Protein AF-A0A662YXP2-F1 (afdb_monomer_lite)

InterPro domains:
  IPR001666 Phosphatidylinositol transfer protein [PR00391] (35-50)
  IPR001666 Phosphatidylinositol transfer protein [PR00391] (117-132)
  IPR001666 Phosphatidylinositol transfer protein [PTHR10658] (24-134)
  IPR023393 START-like domain superfamily [G3DSA:3.30.530.20] (23-145)
  IPR055261 Phosphatidylinositol transfer protein, N-terminal [PF02121] (24-133)

Organism: Acipenser ruthenus (NCBI:txid7906)

Sequence (156 aa):
YRIGQLYMISKHSHEQSDRGEGVECSFLPKFSIHIETKYEDNNGSNDNIFGSEAQDVDREVCFVDIAYDEVPERYYKESEDLRYFKSEKTSRGLLKEGWRDSQQPIMCSYKLVTVKFEVWGLQTRVEQFVHKVSAVKLGANSTHTDTLIFHCLSYI

pLDDT: mean 78.37, std 13.09, range [46.22, 93.94]

Foldseek 3Di:
DVVVVVVVCVVVQVVVCVVVDHPDDDDDPWKDKDKDKDKDQALLPDPQPVHDVVVVDDEDEWEFDLAPQDAPPVPDDPQSHLCPDADPVPRDDNQDVVSSPVDPRKMWMWMKIFIADPDPPCTQVVQVVVVVVVQNVRSTDDDDGGIYIYGDMDDD

Structure (mmCIF, N/CA/C/O backbone):
data_AF-A0A662YXP2-F1
#
_entry.id   AF-A0A662YXP2-F1
#
loop_
_atom_site.group_PDB
_atom_site.id
_atom_site.type_symbol
_atom_site.label_atom_id
_atom_site.label_alt_id
_atom_site.label_comp_id
_atom_site.label_asym_id
_atom_site.label_entity_id
_atom_site.label_seq_id
_atom_site.pdbx_PDB_ins_code
_atom_site.Cartn_x
_atom_site.Cartn_y
_atom_site.Cartn_z
_atom_site.occupancy
_atom_site.B_iso_or_equiv
_atom_site.auth_seq_id
_atom_site.auth_comp_id
_atom_site.auth_asym_id
_atom_site.auth_atom_id
_atom_site.pdbx_PDB_model_num
ATOM 1 N N . TYR A 1 1 ? -2.337 9.163 9.065 1.00 77.94 1 TYR A N 1
ATOM 2 C CA . TYR A 1 1 ? -1.343 8.551 8.155 1.00 77.94 1 TYR A CA 1
ATOM 3 C C . TYR A 1 1 ? 0.109 8.987 8.368 1.00 77.94 1 TYR A C 1
ATOM 5 O O . TYR A 1 1 ? 0.892 8.141 8.764 1.00 77.94 1 TYR A O 1
ATOM 13 N N . ARG A 1 2 ? 0.498 10.260 8.143 1.00 80.25 2 ARG A N 1
ATOM 14 C CA . ARG A 1 2 ? 1.923 10.689 8.082 1.00 80.25 2 ARG A CA 1
ATOM 15 C C . ARG A 1 2 ? 2.805 10.194 9.242 1.00 80.25 2 ARG A C 1
ATOM 17 O O . ARG A 1 2 ? 3.857 9.616 9.005 1.00 80.25 2 ARG A O 1
ATOM 24 N N . ILE A 1 3 ? 2.354 10.376 10.487 1.00 86.50 3 ILE A N 1
ATOM 25 C CA . ILE A 1 3 ? 3.084 9.919 11.686 1.00 86.50 3 ILE A CA 1
ATOM 26 C C . ILE A 1 3 ? 3.167 8.385 11.730 1.00 86.50 3 ILE A C 1
ATOM 28 O O . ILE A 1 3 ? 4.243 7.828 11.928 1.00 86.50 3 ILE A O 1
ATOM 32 N N . GLY A 1 4 ? 2.038 7.706 11.503 1.00 84.62 4 GLY A N 1
ATOM 33 C CA . GLY A 1 4 ? 1.965 6.244 11.491 1.00 84.62 4 GLY A CA 1
ATOM 34 C C . GLY A 1 4 ? 2.862 5.616 10.423 1.00 84.62 4 GLY A C 1
ATOM 35 O O . GLY A 1 4 ? 3.553 4.648 10.712 1.00 84.62 4 GLY A O 1
ATOM 36 N N . GLN A 1 5 ? 2.931 6.203 9.226 1.00 84.00 5 GLN A N 1
ATOM 37 C CA . GLN A 1 5 ? 3.803 5.729 8.149 1.00 84.00 5 GLN A CA 1
ATOM 38 C C . GLN A 1 5 ? 5.282 5.779 8.555 1.00 84.00 5 GLN A C 1
ATOM 40 O O . GLN A 1 5 ? 5.986 4.786 8.398 1.00 84.00 5 GLN A O 1
ATOM 45 N N . LEU A 1 6 ? 5.749 6.903 9.110 1.00 85.44 6 LEU A N 1
ATOM 46 C CA . LEU A 1 6 ? 7.137 7.046 9.566 1.00 85.44 6 LEU A CA 1
ATOM 47 C C . LEU A 1 6 ? 7.475 6.058 10.688 1.00 85.44 6 LEU A C 1
ATOM 49 O O . LEU A 1 6 ? 8.535 5.434 10.667 1.00 85.44 6 LEU A O 1
ATOM 53 N N . TYR A 1 7 ? 6.555 5.885 11.638 1.00 86.00 7 TYR A N 1
ATOM 54 C CA . TYR A 1 7 ? 6.705 4.904 12.708 1.00 86.00 7 TYR A CA 1
ATOM 55 C C . TYR A 1 7 ? 6.820 3.476 12.156 1.00 86.00 7 TYR A C 1
ATOM 57 O O . TYR A 1 7 ? 7.745 2.754 12.524 1.00 86.00 7 TYR A O 1
ATOM 65 N N . MET A 1 8 ? 5.930 3.086 11.237 1.00 85.00 8 MET A N 1
A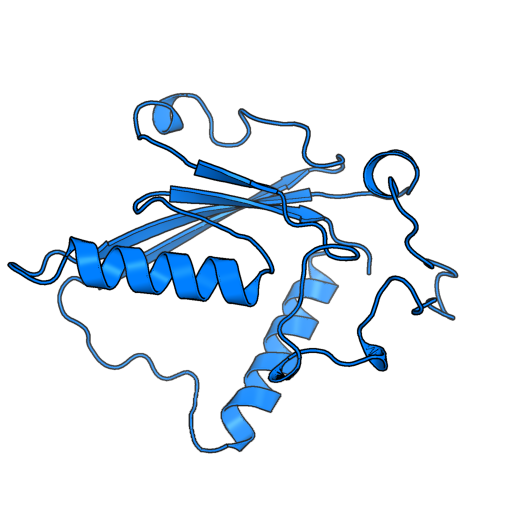TOM 66 C CA . MET A 1 8 ? 5.936 1.750 10.631 1.00 85.00 8 MET A CA 1
ATOM 67 C C . MET A 1 8 ? 7.195 1.492 9.802 1.00 85.00 8 MET A C 1
ATOM 69 O O . MET A 1 8 ? 7.758 0.405 9.897 1.00 85.00 8 MET A O 1
ATOM 73 N N . ILE A 1 9 ? 7.681 2.487 9.051 1.00 83.56 9 ILE A N 1
ATOM 74 C CA . ILE A 1 9 ? 8.954 2.386 8.321 1.00 83.56 9 ILE A CA 1
ATOM 75 C C . ILE A 1 9 ? 10.101 2.113 9.296 1.00 83.56 9 ILE A C 1
ATOM 77 O O . ILE A 1 9 ? 10.878 1.189 9.069 1.00 83.56 9 ILE A O 1
ATOM 81 N N . SER A 1 10 ? 10.196 2.880 10.384 1.00 83.62 10 SER A N 1
ATOM 82 C CA . SER A 1 10 ? 11.260 2.718 11.381 1.00 83.62 10 SER A CA 1
ATOM 83 C C . SER A 1 10 ? 11.213 1.339 12.045 1.00 83.62 10 SER A C 1
ATOM 85 O O . SER A 1 10 ? 12.207 0.612 12.043 1.00 83.62 10 SER A O 1
ATOM 87 N N . LYS A 1 11 ? 10.029 0.938 12.527 1.00 85.94 11 LYS A N 1
ATOM 88 C CA . LYS A 1 11 ? 9.807 -0.364 13.163 1.00 85.94 11 LYS A CA 1
ATOM 89 C C . LYS A 1 11 ? 10.176 -1.517 12.227 1.00 85.94 11 LYS A C 1
ATOM 91 O O . LYS A 1 11 ? 10.957 -2.379 12.611 1.00 85.94 11 LYS A O 1
ATOM 96 N N . HIS A 1 12 ? 9.664 -1.513 10.997 1.00 82.62 12 HIS A N 1
ATOM 97 C CA . HIS A 1 12 ? 9.902 -2.616 10.070 1.00 82.62 12 HIS A CA 1
ATOM 98 C C . HIS A 1 12 ? 11.346 -2.643 9.551 1.00 82.62 12 HIS A C 1
ATOM 100 O O . HIS A 1 12 ? 11.905 -3.716 9.356 1.00 82.62 12 HIS A O 1
ATOM 106 N N . SER A 1 13 ? 11.986 -1.481 9.379 1.00 82.06 13 SER A N 1
ATOM 107 C CA . SER A 1 13 ? 13.410 -1.419 9.013 1.00 82.06 13 SER A CA 1
ATOM 108 C C . SER A 1 13 ? 14.293 -2.048 10.092 1.00 82.06 13 SER A C 1
ATOM 110 O O . SER A 1 13 ? 15.243 -2.757 9.767 1.00 82.06 13 SER A O 1
ATOM 112 N N . HIS A 1 14 ? 13.959 -1.830 11.367 1.00 82.69 14 HIS A N 1
ATOM 113 C CA . HIS A 1 14 ? 14.649 -2.467 12.486 1.00 82.69 14 HIS A CA 1
ATOM 114 C C . HIS A 1 14 ? 14.437 -3.988 12.490 1.00 82.69 14 HIS A C 1
ATOM 116 O O . HIS A 1 14 ? 15.416 -4.727 12.476 1.00 82.69 14 HIS A O 1
ATOM 122 N N . GLU A 1 15 ? 13.183 -4.447 12.387 1.00 81.38 15 GLU A N 1
ATOM 123 C CA . GLU A 1 15 ? 12.832 -5.878 12.345 1.00 81.38 15 GLU A CA 1
ATOM 124 C C . GLU A 1 15 ? 13.537 -6.647 11.212 1.00 81.38 15 GLU A C 1
ATOM 126 O O . GLU A 1 15 ? 13.900 -7.809 11.389 1.00 81.38 15 GLU A O 1
ATOM 131 N N . GLN A 1 16 ? 13.721 -6.022 10.043 1.00 74.81 16 GLN A N 1
ATOM 132 C CA . GLN A 1 16 ? 14.406 -6.651 8.907 1.00 74.81 16 GLN A CA 1
ATOM 133 C C . GLN A 1 16 ? 15.929 -6.686 9.095 1.00 74.81 16 GLN A C 1
ATOM 135 O O . GLN A 1 16 ? 16.562 -7.669 8.724 1.00 74.81 16 GLN A O 1
ATOM 140 N N . SER A 1 17 ? 16.504 -5.657 9.725 1.00 76.56 17 SER A N 1
ATOM 141 C CA . SER A 1 17 ? 17.958 -5.532 9.910 1.00 76.56 17 SER A CA 1
ATOM 142 C C . SER A 1 17 ? 18.530 -6.508 10.948 1.00 76.56 17 SER A C 1
ATOM 144 O O . SER A 1 17 ? 19.705 -6.869 10.873 1.00 76.56 17 SER A O 1
ATOM 146 N N . ASP A 1 18 ? 17.710 -6.987 11.888 1.00 67.56 18 ASP A N 1
ATOM 147 C CA . ASP A 1 18 ? 18.137 -7.903 12.960 1.00 67.56 18 ASP A CA 1
ATOM 148 C C . ASP A 1 18 ? 18.566 -9.296 12.454 1.00 67.56 18 ASP A C 1
ATOM 150 O O . ASP A 1 18 ? 19.171 -10.075 13.193 1.00 67.56 18 ASP A O 1
ATOM 154 N N . ARG A 1 19 ? 18.296 -9.626 11.183 1.00 64.12 19 ARG A N 1
ATOM 155 C CA . ARG A 1 19 ? 18.688 -10.902 10.555 1.00 64.12 19 ARG A CA 1
ATOM 156 C C . ARG A 1 19 ? 20.056 -10.874 9.865 1.00 64.1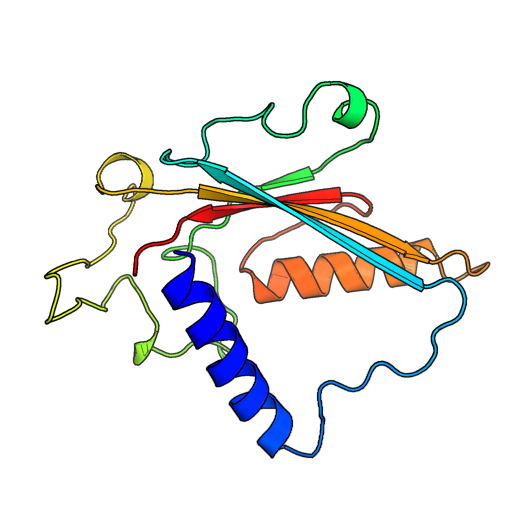2 19 ARG A C 1
ATOM 158 O O . ARG A 1 19 ? 20.425 -11.858 9.233 1.00 64.12 19 ARG A O 1
ATOM 165 N N . GLY A 1 20 ? 20.807 -9.776 9.978 1.00 63.97 20 GLY A N 1
ATOM 166 C CA . GLY A 1 20 ? 22.093 -9.601 9.289 1.00 63.97 20 GLY A CA 1
ATOM 167 C C . GLY A 1 20 ? 21.966 -9.262 7.797 1.00 63.97 20 GLY A C 1
ATOM 168 O O . GLY A 1 20 ? 22.977 -9.064 7.131 1.00 63.97 20 GLY A O 1
ATOM 169 N N . GLU A 1 21 ? 20.737 -9.148 7.286 1.00 67.62 21 GLU A N 1
ATOM 170 C CA . GLU A 1 21 ? 20.401 -8.577 5.982 1.00 67.62 21 GLU A CA 1
ATOM 171 C C . GLU A 1 21 ? 19.839 -7.166 6.227 1.00 67.62 21 GLU A C 1
ATOM 173 O O . GLU A 1 21 ? 18.828 -7.007 6.902 1.00 67.62 21 GLU A O 1
ATOM 178 N N . GLY A 1 22 ? 20.532 -6.123 5.764 1.00 64.06 22 GLY A N 1
ATOM 179 C CA . GLY A 1 22 ? 20.187 -4.726 6.056 1.00 64.06 22 GLY A CA 1
ATOM 180 C C . GLY A 1 22 ? 19.493 -3.986 4.909 1.00 64.06 22 GLY A C 1
ATOM 181 O O . GLY A 1 22 ? 19.191 -4.539 3.853 1.00 64.06 22 GLY A O 1
ATOM 182 N N . VAL A 1 23 ? 19.299 -2.678 5.103 1.00 61.25 23 VAL A N 1
ATOM 183 C CA . VAL A 1 23 ? 18.888 -1.730 4.054 1.00 61.25 23 VAL A CA 1
ATOM 184 C C . VAL A 1 23 ? 20.140 -1.193 3.353 1.00 61.25 23 VAL A C 1
ATOM 186 O O . VAL A 1 23 ? 20.530 -0.042 3.533 1.00 61.25 23 VAL A O 1
ATOM 189 N N . GLU A 1 24 ? 20.810 -2.044 2.582 1.00 63.91 24 GLU A N 1
ATOM 190 C CA . GLU A 1 24 ? 21.961 -1.652 1.764 1.00 63.91 24 GLU A CA 1
ATOM 191 C C . GLU A 1 24 ? 21.637 -1.874 0.284 1.00 63.91 24 GLU A C 1
ATOM 193 O O . GLU A 1 24 ? 21.339 -2.986 -0.149 1.00 63.91 24 GLU A O 1
ATOM 198 N N . CYS A 1 25 ? 21.670 -0.802 -0.510 1.00 60.81 25 CYS A N 1
ATOM 199 C CA . CYS A 1 25 ? 21.548 -0.909 -1.960 1.00 60.81 25 CYS A CA 1
ATOM 200 C C . CYS A 1 25 ? 22.934 -1.133 -2.562 1.00 60.81 25 CYS A C 1
ATOM 202 O O . CYS A 1 25 ? 23.733 -0.203 -2.667 1.00 60.81 25 CYS A O 1
ATOM 204 N N . SER A 1 26 ? 23.209 -2.364 -2.986 1.00 64.69 26 SER A N 1
ATOM 205 C CA . SER A 1 26 ? 24.370 -2.664 -3.822 1.00 64.69 26 SER A CA 1
ATOM 206 C C . SER A 1 26 ? 24.182 -2.063 -5.222 1.00 64.69 26 SER A C 1
ATOM 208 O O . SER A 1 26 ? 23.066 -1.955 -5.731 1.00 64.69 26 SER A O 1
ATOM 210 N N . PHE A 1 27 ? 25.282 -1.625 -5.840 1.00 63.41 27 PHE A N 1
ATOM 211 C CA . PHE A 1 27 ? 25.265 -0.981 -7.153 1.00 63.41 27 PHE A CA 1
ATOM 212 C C . PHE A 1 27 ? 24.678 -1.918 -8.221 1.00 63.41 27 PHE A C 1
ATOM 214 O O . PHE A 1 27 ? 25.315 -2.888 -8.633 1.00 63.41 27 PHE A O 1
ATOM 221 N N . LEU A 1 28 ? 23.472 -1.596 -8.691 1.00 70.69 28 LEU A N 1
ATOM 222 C CA . LEU A 1 28 ? 22.844 -2.205 -9.858 1.00 70.69 28 LEU A CA 1
ATOM 223 C C . LEU A 1 28 ? 22.878 -1.184 -11.006 1.00 70.69 28 LEU A C 1
ATOM 225 O O . LEU A 1 28 ? 22.202 -0.154 -10.926 1.00 70.69 28 LEU A O 1
ATOM 229 N N . PRO A 1 29 ? 23.674 -1.409 -12.066 1.00 72.69 29 PRO A N 1
ATOM 230 C CA . PRO A 1 29 ? 23.783 -0.452 -13.157 1.00 72.69 29 PRO A CA 1
ATOM 231 C C . PRO A 1 29 ? 22.434 -0.277 -13.859 1.00 72.69 29 PRO A C 1
ATOM 233 O O . PRO A 1 29 ? 21.777 -1.253 -14.214 1.00 72.69 29 PRO A O 1
ATOM 236 N N . LYS A 1 30 ? 22.054 0.987 -14.085 1.00 82.06 30 LYS A N 1
ATOM 237 C CA . LYS A 1 30 ? 20.831 1.393 -14.800 1.00 82.06 30 LYS A CA 1
ATOM 238 C C . LYS A 1 30 ? 19.525 0.838 -14.210 1.00 82.06 30 LYS A C 1
ATOM 240 O O . LYS A 1 30 ? 18.560 0.622 -14.941 1.00 82.06 30 LYS A O 1
ATOM 245 N N . PHE A 1 31 ? 19.504 0.616 -12.897 1.00 84.06 31 PHE A N 1
ATOM 246 C CA . PHE A 1 31 ? 18.304 0.268 -12.147 1.00 84.06 31 PHE A CA 1
ATOM 247 C C . PHE A 1 31 ? 17.744 1.494 -11.420 1.00 84.06 31 PHE A C 1
ATOM 249 O O . PHE A 1 31 ? 18.480 2.191 -10.721 1.00 84.06 31 PHE A O 1
ATOM 256 N N . SER A 1 32 ? 16.444 1.750 -11.555 1.00 83.50 32 SER A N 1
ATOM 257 C CA . SER A 1 32 ? 15.753 2.784 -10.784 1.00 83.50 32 SER A CA 1
ATOM 258 C C . SER A 1 32 ? 14.356 2.329 -10.384 1.00 83.50 32 SER A C 1
ATOM 260 O O . SER A 1 32 ? 13.638 1.732 -11.183 1.00 83.50 32 SER A O 1
ATOM 262 N N . ILE A 1 33 ? 13.976 2.642 -9.147 1.00 83.50 33 ILE A N 1
ATOM 263 C CA . ILE A 1 33 ? 12.598 2.566 -8.668 1.00 83.50 33 ILE A CA 1
ATOM 264 C C . ILE A 1 33 ? 12.202 3.987 -8.283 1.00 83.50 33 ILE A C 1
ATOM 266 O O . ILE A 1 33 ? 12.850 4.608 -7.438 1.00 83.50 33 ILE A O 1
ATOM 270 N N . HIS A 1 34 ? 11.144 4.500 -8.894 1.00 84.00 34 HIS A N 1
ATOM 271 C CA . HIS A 1 34 ? 10.543 5.778 -8.553 1.00 84.00 34 HIS A CA 1
ATOM 272 C C . HIS A 1 34 ? 9.150 5.539 -7.974 1.00 84.00 34 HIS A C 1
ATOM 274 O O . HIS A 1 34 ? 8.354 4.815 -8.562 1.00 84.00 34 HIS A O 1
ATOM 280 N N . ILE A 1 35 ? 8.865 6.125 -6.811 1.00 86.00 35 ILE A N 1
ATOM 281 C CA . ILE A 1 35 ? 7.559 6.020 -6.157 1.00 86.00 35 ILE A CA 1
ATOM 282 C C . ILE A 1 35 ? 7.051 7.433 -5.887 1.00 86.00 35 ILE A C 1
ATOM 284 O O . ILE A 1 35 ? 7.551 8.111 -4.989 1.00 86.00 35 ILE A O 1
ATOM 288 N N . GLU A 1 36 ? 6.033 7.860 -6.627 1.00 87.19 36 GLU A N 1
ATOM 289 C CA . GLU A 1 36 ? 5.282 9.080 -6.332 1.00 87.19 36 GLU A CA 1
ATOM 290 C C . GLU A 1 36 ? 4.065 8.708 -5.481 1.00 87.19 36 GLU A C 1
ATOM 292 O O . GLU A 1 36 ? 3.325 7.784 -5.808 1.00 87.19 36 GLU A O 1
ATOM 297 N N . THR A 1 37 ? 3.845 9.389 -4.353 1.00 87.56 37 THR A N 1
ATOM 298 C CA . THR A 1 37 ? 2.673 9.135 -3.502 1.00 87.56 37 THR A CA 1
ATOM 299 C C . THR A 1 37 ? 1.841 10.395 -3.320 1.00 87.56 37 THR A C 1
ATOM 301 O O . THR A 1 37 ? 2.359 11.419 -2.874 1.00 87.56 37 THR A O 1
ATOM 304 N N . LYS A 1 38 ? 0.537 10.288 -3.582 1.00 89.19 38 LYS A N 1
ATOM 305 C CA . LYS A 1 38 ? -0.474 11.310 -3.286 1.00 89.19 38 LYS A CA 1
ATOM 306 C C . LYS A 1 38 ? -1.477 10.780 -2.263 1.00 89.19 38 LYS A C 1
ATOM 308 O O . LYS A 1 38 ? -1.667 9.572 -2.137 1.00 89.19 38 LYS A O 1
ATOM 313 N N . TYR A 1 39 ? -2.079 11.684 -1.497 1.00 89.06 39 TYR A N 1
ATOM 314 C CA . TYR A 1 39 ? -2.987 11.349 -0.400 1.00 89.06 39 TYR A CA 1
ATOM 315 C C . TYR A 1 39 ? -4.281 12.135 -0.539 1.00 89.06 39 TYR A C 1
ATOM 317 O O . TYR A 1 39 ? -4.221 13.353 -0.700 1.00 89.06 39 TYR A O 1
ATOM 325 N N . GLU A 1 40 ? -5.416 11.458 -0.403 1.00 91.50 40 GLU A N 1
ATOM 326 C CA . GLU A 1 40 ? -6.736 12.091 -0.350 1.00 91.50 40 GLU A CA 1
ATOM 327 C C . GLU A 1 40 ? -7.607 11.434 0.721 1.00 91.50 40 GLU A C 1
ATOM 329 O O . GLU A 1 40 ? -7.499 10.233 0.977 1.00 91.50 40 GLU A O 1
ATOM 334 N N . ASP A 1 41 ? -8.496 12.219 1.326 1.00 91.81 41 ASP A N 1
ATOM 335 C CA . ASP A 1 41 ? -9.473 11.747 2.311 1.00 91.81 41 ASP A CA 1
ATOM 336 C C . ASP A 1 41 ? -10.702 11.151 1.595 1.00 91.81 41 ASP A C 1
ATOM 338 O O . ASP A 1 41 ? -11.811 11.681 1.644 1.00 91.81 41 ASP A O 1
ATOM 342 N N . ASN A 1 42 ? -10.473 10.068 0.845 1.00 91.00 42 ASN A N 1
ATOM 343 C CA . ASN A 1 42 ? -11.492 9.298 0.133 1.00 91.00 42 ASN A CA 1
ATOM 344 C C . ASN A 1 42 ? -11.216 7.785 0.204 1.00 91.00 42 ASN A C 1
ATOM 346 O O . ASN A 1 42 ? -10.203 7.337 0.743 1.00 91.00 42 ASN A O 1
ATOM 350 N N . ASN A 1 43 ? -12.134 6.988 -0.342 1.00 89.25 43 ASN A N 1
ATOM 351 C CA . ASN A 1 43 ? -12.080 5.521 -0.356 1.00 89.25 43 ASN A CA 1
ATOM 352 C C . ASN A 1 43 ? -11.290 4.943 -1.554 1.00 89.25 43 ASN A C 1
ATOM 354 O O . ASN A 1 43 ? -11.403 3.750 -1.865 1.00 89.25 43 ASN A O 1
ATOM 358 N N . GLY A 1 44 ? -10.462 5.762 -2.211 1.00 87.19 44 GLY A N 1
ATOM 359 C CA . GLY A 1 44 ? -9.744 5.359 -3.417 1.00 87.19 44 GLY A CA 1
ATOM 360 C C . GLY A 1 44 ? -10.537 5.591 -4.704 1.00 87.19 44 GLY A C 1
ATOM 361 O O . GLY A 1 44 ? -10.389 4.807 -5.630 1.00 87.19 44 GLY A O 1
ATOM 362 N N . SER A 1 45 ? -11.404 6.604 -4.745 1.00 88.62 45 SER A N 1
ATOM 363 C CA . SER A 1 45 ? -12.311 6.881 -5.868 1.00 88.62 45 SER A CA 1
ATOM 364 C C . SER A 1 45 ? -11.751 7.833 -6.936 1.00 88.62 45 SER A C 1
ATOM 366 O O . SER A 1 45 ? -12.501 8.249 -7.816 1.00 88.62 45 SER A O 1
ATOM 368 N N . ASN A 1 46 ? -10.491 8.272 -6.835 1.00 88.94 46 ASN A N 1
ATOM 369 C CA . ASN A 1 46 ? -9.901 9.237 -7.767 1.00 88.94 46 ASN A CA 1
ATOM 370 C C . ASN A 1 46 ? -8.955 8.568 -8.774 1.00 88.94 46 ASN A C 1
ATOM 372 O O . ASN A 1 46 ? -7.749 8.466 -8.543 1.00 88.94 46 ASN A O 1
ATOM 376 N N . ASP A 1 47 ? -9.494 8.201 -9.934 1.00 84.19 47 ASP A N 1
ATOM 377 C CA . ASP A 1 47 ? -8.733 7.555 -11.013 1.00 84.19 47 ASP A CA 1
ATOM 378 C C . ASP A 1 47 ? -7.750 8.505 -11.731 1.00 84.19 47 ASP A C 1
ATOM 380 O O . ASP A 1 47 ? -6.890 8.063 -12.489 1.00 84.19 47 ASP A O 1
ATOM 384 N N . ASN A 1 48 ? -7.837 9.819 -11.489 1.00 86.31 48 ASN A N 1
ATOM 385 C CA . ASN A 1 48 ? -7.076 10.846 -12.213 1.00 86.31 48 ASN A CA 1
ATOM 386 C C . ASN A 1 48 ? -6.076 11.609 -11.331 1.00 86.31 48 ASN A C 1
ATOM 388 O O . ASN A 1 48 ? -5.585 12.672 -11.716 1.00 86.31 48 ASN A O 1
ATOM 392 N N . ILE A 1 49 ? -5.731 11.082 -10.154 1.00 87.25 49 ILE A N 1
ATOM 393 C CA . ILE A 1 49 ? -4.909 11.794 -9.162 1.00 87.25 49 ILE A CA 1
ATOM 394 C C . ILE A 1 49 ? -3.491 12.164 -9.656 1.00 87.25 49 ILE A C 1
ATOM 396 O O . ILE A 1 49 ? -2.875 13.122 -9.174 1.00 87.25 49 ILE A O 1
ATOM 400 N N . PHE A 1 50 ? -2.961 11.440 -10.647 1.00 86.06 50 PHE A N 1
ATOM 401 C CA . PHE A 1 50 ? -1.654 11.712 -11.264 1.00 86.06 50 PHE A CA 1
ATOM 402 C C . PHE A 1 50 ? -1.720 12.566 -12.542 1.00 86.06 50 PHE A C 1
ATOM 404 O O . PHE A 1 50 ? -0.675 12.870 -13.106 1.00 86.06 50 PHE A O 1
ATOM 411 N N . GLY A 1 51 ? -2.906 13.027 -12.950 1.00 81.25 51 GLY A N 1
ATOM 412 C CA . GLY A 1 51 ? -3.089 13.877 -14.130 1.00 81.25 51 GLY A CA 1
ATOM 413 C C . GLY A 1 51 ? -3.019 13.130 -15.469 1.00 81.25 51 GLY A C 1
ATOM 414 O O . GLY A 1 51 ? -2.828 11.917 -15.522 1.00 81.25 51 GLY A O 1
ATOM 415 N N . SER A 1 52 ? -3.196 13.874 -16.564 1.00 65.31 52 SER A N 1
ATOM 416 C CA . SER A 1 52 ? -3.310 13.344 -17.932 1.00 65.31 52 SER A CA 1
ATOM 417 C C . SER A 1 52 ? -1.974 13.006 -18.598 1.00 65.31 52 SER A C 1
ATOM 419 O O . SER A 1 52 ? -1.934 12.095 -19.409 1.00 65.31 52 SER A O 1
ATOM 421 N N . GLU A 1 53 ? -0.864 13.660 -18.228 1.00 57.19 53 GLU A N 1
ATOM 422 C CA . GLU A 1 53 ? 0.495 13.299 -18.708 1.00 57.19 53 GLU A CA 1
ATOM 423 C C . GLU A 1 53 ? 0.886 11.866 -18.318 1.00 57.19 53 GLU A C 1
ATOM 425 O O . GLU A 1 53 ? 1.774 11.237 -18.883 1.00 57.19 53 GLU A O 1
ATOM 430 N N . ALA A 1 54 ? 0.173 11.349 -17.329 1.00 56.72 54 ALA A N 1
ATOM 431 C CA . ALA A 1 54 ? 0.277 10.016 -16.810 1.00 56.72 54 ALA A CA 1
ATOM 432 C C . ALA A 1 54 ? -0.539 8.990 -17.646 1.00 56.72 54 ALA A C 1
ATOM 434 O O . ALA A 1 54 ? -0.272 7.798 -17.566 1.00 56.72 54 ALA A O 1
ATOM 435 N N . GLN A 1 55 ? -1.516 9.410 -18.455 1.00 54.94 55 GLN A N 1
ATOM 436 C CA . GLN A 1 55 ? -2.433 8.509 -19.175 1.00 54.94 55 GLN A CA 1
ATOM 437 C C . GLN A 1 55 ? -1.836 7.867 -20.441 1.00 54.94 55 GLN A C 1
ATOM 439 O O . GLN A 1 55 ? -2.386 6.883 -20.921 1.00 54.94 55 GLN A O 1
ATOM 444 N N . ASP A 1 56 ? -0.708 8.371 -20.954 1.00 54.69 56 ASP A N 1
ATOM 445 C CA . ASP A 1 56 ? -0.042 7.859 -22.171 1.00 54.69 56 ASP A CA 1
ATOM 446 C C . ASP A 1 56 ? 0.805 6.589 -21.944 1.00 54.69 56 ASP A C 1
ATOM 448 O O . ASP A 1 56 ? 1.479 6.104 -22.854 1.00 54.69 56 ASP A O 1
ATOM 452 N N . VAL A 1 57 ? 0.790 6.037 -20.730 1.00 62.97 57 VAL A N 1
ATOM 453 C CA . VAL A 1 57 ? 1.506 4.807 -20.372 1.00 62.97 57 VAL A CA 1
ATOM 454 C C . VAL A 1 57 ? 0.475 3.754 -19.988 1.00 62.97 57 VAL A C 1
ATOM 456 O O . VAL A 1 57 ? -0.428 4.054 -19.206 1.00 62.97 57 VAL A O 1
ATOM 459 N N . ASP A 1 58 ? 0.612 2.535 -20.512 1.00 65.81 58 ASP A N 1
ATOM 460 C CA . ASP A 1 58 ? -0.226 1.407 -20.102 1.00 65.81 58 ASP A CA 1
ATOM 461 C C . ASP A 1 58 ? -0.043 1.157 -18.595 1.00 65.81 58 ASP A C 1
ATOM 463 O O . ASP A 1 58 ? 1.082 1.058 -18.091 1.00 65.81 58 ASP A O 1
ATOM 467 N N . ARG A 1 59 ? -1.146 1.164 -17.845 1.00 71.75 59 ARG A N 1
ATOM 468 C CA . ARG A 1 59 ? -1.148 1.217 -16.378 1.00 71.75 59 ARG A CA 1
ATOM 469 C C . ARG A 1 59 ? -2.128 0.224 -15.806 1.00 71.75 59 ARG A C 1
ATOM 471 O O . ARG A 1 59 ? -3.303 0.216 -16.159 1.00 71.75 59 ARG A O 1
ATOM 478 N N . GLU A 1 60 ? -1.654 -0.529 -14.824 1.00 76.12 60 GLU A N 1
ATOM 479 C CA . GLU A 1 60 ? -2.494 -1.407 -14.023 1.00 76.12 60 GLU A CA 1
ATOM 480 C C . GLU A 1 60 ? -2.793 -0.717 -12.685 1.00 76.12 60 GLU A C 1
ATOM 482 O O . GLU A 1 60 ? -1.897 -0.329 -11.928 1.00 76.12 60 GLU A O 1
ATOM 487 N N . VAL A 1 61 ? -4.079 -0.528 -12.392 1.00 78.12 61 VAL A N 1
ATOM 488 C CA . VAL A 1 61 ? -4.530 -0.019 -11.093 1.00 78.12 61 VAL A CA 1
ATOM 489 C C . VAL A 1 61 ? -4.802 -1.214 -10.188 1.00 78.12 61 VAL A C 1
ATOM 491 O O . VAL A 1 61 ? -5.640 -2.058 -10.503 1.00 78.12 61 VAL A O 1
ATOM 494 N N . CYS A 1 62 ? -4.110 -1.277 -9.051 1.00 80.19 62 CYS A N 1
ATOM 495 C CA . CYS A 1 62 ? -4.277 -2.330 -8.058 1.00 80.19 62 CYS A CA 1
ATOM 496 C C . CYS A 1 62 ? -4.921 -1.762 -6.793 1.00 80.19 62 CYS A C 1
ATOM 498 O O . CYS A 1 62 ? -4.317 -1.012 -6.019 1.00 80.19 62 CYS A O 1
ATOM 500 N N . PHE A 1 63 ? -6.157 -2.171 -6.540 1.00 81.44 63 PHE A N 1
ATOM 501 C CA . PHE A 1 63 ? -6.818 -1.880 -5.278 1.00 81.44 63 PHE A CA 1
ATOM 502 C C . PHE A 1 63 ? -6.316 -2.854 -4.215 1.00 81.44 63 PHE A C 1
ATOM 504 O O . PHE A 1 63 ? -6.405 -4.058 -4.411 1.00 81.44 63 PHE A O 1
ATOM 511 N N . VAL A 1 64 ? -5.799 -2.320 -3.105 1.00 84.00 64 VAL A N 1
ATOM 512 C CA . VAL A 1 64 ? -5.378 -3.123 -1.951 1.00 84.00 64 VAL A CA 1
ATOM 513 C C . VAL A 1 64 ? -6.473 -3.074 -0.896 1.00 84.00 64 VAL A C 1
ATOM 515 O O . VAL A 1 64 ? -6.833 -1.988 -0.426 1.00 84.00 64 VAL A O 1
ATOM 518 N N . ASP A 1 65 ? -7.002 -4.230 -0.517 1.00 86.94 65 ASP A N 1
ATOM 519 C CA . ASP A 1 65 ? -7.875 -4.396 0.638 1.00 86.94 65 ASP A CA 1
ATOM 520 C C . ASP A 1 65 ? -7.078 -4.926 1.834 1.00 86.94 65 ASP A C 1
ATOM 522 O O . ASP A 1 65 ? -6.825 -6.118 1.984 1.00 86.94 65 ASP A O 1
ATOM 526 N N . ILE A 1 66 ? -6.730 -4.016 2.745 1.00 87.31 66 ILE A N 1
ATOM 527 C CA . ILE A 1 66 ? -5.936 -4.314 3.946 1.00 87.31 66 ILE A CA 1
ATOM 528 C C . ILE A 1 66 ? -6.596 -5.307 4.921 1.00 87.31 66 ILE A C 1
ATOM 530 O O . ILE A 1 66 ? -5.950 -5.703 5.889 1.00 87.31 66 ILE A O 1
ATOM 534 N N . ALA A 1 67 ? -7.873 -5.654 4.737 1.00 90.19 67 ALA A N 1
ATOM 535 C CA . ALA A 1 67 ? -8.590 -6.591 5.600 1.00 90.19 67 ALA A CA 1
ATOM 536 C C . ALA A 1 67 ? -8.898 -7.928 4.912 1.00 90.19 67 ALA A C 1
ATOM 538 O O . ALA A 1 67 ? -8.972 -8.948 5.599 1.00 90.19 67 ALA A O 1
ATOM 539 N N . TYR A 1 68 ? -9.107 -7.929 3.593 1.00 90.25 68 TYR A N 1
ATOM 540 C CA . TYR A 1 68 ? -9.635 -9.094 2.873 1.00 90.25 68 TYR A CA 1
ATOM 541 C C . TYR A 1 68 ? -8.767 -9.601 1.720 1.00 90.25 68 TYR A C 1
ATOM 543 O O . TYR A 1 68 ? -9.054 -10.689 1.220 1.00 90.25 68 TYR A O 1
ATOM 551 N N . ASP A 1 69 ? -7.700 -8.894 1.338 1.00 87.31 69 ASP A N 1
ATOM 552 C CA . ASP A 1 69 ? -6.707 -9.458 0.423 1.00 87.31 69 ASP A CA 1
ATOM 553 C C . ASP A 1 69 ? -6.001 -10.663 1.067 1.00 87.31 69 ASP A C 1
ATOM 555 O O . ASP A 1 69 ? -5.741 -10.706 2.274 1.00 87.31 69 ASP A O 1
ATOM 559 N N . GLU A 1 70 ? -5.683 -11.670 0.251 1.00 85.69 70 GLU A N 1
ATOM 560 C CA . GLU A 1 70 ? -5.039 -12.891 0.729 1.00 85.69 70 GLU A CA 1
ATOM 561 C C . GLU A 1 70 ? -3.582 -12.615 1.125 1.00 85.69 70 GLU A C 1
ATOM 563 O O . GLU A 1 70 ? -2.734 -12.264 0.303 1.00 85.69 70 GLU A O 1
ATOM 568 N N . VAL A 1 71 ? -3.271 -12.822 2.405 1.00 84.25 71 VAL A N 1
ATOM 569 C CA . VAL A 1 71 ? -1.902 -12.742 2.919 1.00 84.25 71 VAL A CA 1
ATOM 570 C C . VAL A 1 71 ? -1.307 -14.151 2.947 1.00 84.25 71 VAL A C 1
ATOM 572 O O . VAL A 1 71 ? -1.870 -15.025 3.610 1.00 84.25 71 VAL A O 1
ATOM 575 N N . PRO A 1 72 ? -0.154 -14.401 2.293 1.00 86.19 72 PRO A N 1
ATOM 576 C CA . PRO A 1 72 ? 0.506 -15.698 2.370 1.00 86.19 72 PRO A CA 1
ATOM 577 C C . PRO A 1 72 ? 0.766 -16.102 3.823 1.00 86.19 72 PRO A C 1
ATOM 579 O O . PRO A 1 72 ? 1.278 -15.297 4.599 1.00 86.19 72 PRO A O 1
ATOM 582 N N . GLU A 1 73 ? 0.503 -17.363 4.165 1.00 88.19 73 GLU A N 1
ATOM 583 C CA . GLU A 1 73 ? 0.555 -17.878 5.545 1.00 88.19 73 GLU A CA 1
ATOM 584 C C . GLU A 1 73 ? 1.851 -17.510 6.288 1.00 88.19 73 GLU A C 1
ATOM 586 O O . GLU A 1 73 ? 1.821 -17.086 7.438 1.00 88.19 73 GLU A O 1
ATOM 591 N N . ARG A 1 74 ? 3.001 -17.556 5.601 1.00 85.44 74 ARG A N 1
ATOM 592 C CA . ARG A 1 74 ? 4.314 -17.192 6.168 1.00 85.44 74 ARG A CA 1
ATOM 593 C C . ARG A 1 74 ? 4.454 -15.727 6.612 1.00 85.44 74 ARG A C 1
ATOM 595 O O . ARG A 1 74 ? 5.409 -15.402 7.312 1.00 85.44 74 ARG A O 1
ATOM 602 N N . TYR A 1 75 ? 3.580 -14.843 6.138 1.00 83.81 75 TYR A N 1
ATOM 603 C CA . TYR A 1 75 ? 3.537 -13.423 6.494 1.00 83.81 75 TYR A CA 1
ATOM 604 C C . TYR A 1 75 ? 2.331 -13.076 7.368 1.00 83.81 75 TYR A C 1
ATOM 606 O O . TYR A 1 75 ? 2.297 -11.982 7.926 1.00 83.81 75 TYR A O 1
ATOM 614 N N . TYR A 1 76 ? 1.358 -13.980 7.499 1.00 89.38 76 TYR A N 1
ATOM 615 C CA . TYR A 1 76 ? 0.168 -13.739 8.297 1.00 89.38 76 TYR A CA 1
ATOM 616 C C . TYR A 1 76 ? 0.508 -13.707 9.788 1.00 89.38 76 TYR A C 1
ATOM 618 O O . TYR A 1 76 ? 1.213 -14.570 10.316 1.00 89.38 76 TYR A O 1
ATOM 626 N N . LYS A 1 77 ? -0.040 -12.712 10.481 1.00 90.44 77 LYS A N 1
ATOM 627 C CA . LYS A 1 77 ? -0.010 -12.612 11.936 1.00 90.44 77 LYS A CA 1
ATOM 628 C C . LYS A 1 77 ? -1.398 -12.222 12.404 1.00 90.44 77 LYS A C 1
ATOM 630 O O . LYS A 1 77 ? -1.883 -11.148 12.067 1.00 90.44 77 LYS A O 1
ATOM 635 N N . GLU A 1 78 ? -1.998 -13.057 13.243 1.00 92.00 78 GLU A N 1
ATOM 636 C CA . GLU A 1 78 ? -3.321 -12.793 13.820 1.00 92.00 78 GLU A CA 1
ATOM 637 C C . GLU A 1 78 ? -3.375 -11.439 14.552 1.00 92.00 78 GLU A C 1
ATOM 639 O O . GLU A 1 78 ? -4.357 -10.712 14.452 1.00 92.00 78 GLU A O 1
ATOM 644 N N . SER A 1 79 ? -2.281 -11.039 15.211 1.00 90.50 79 SER A N 1
ATOM 645 C CA . SER A 1 79 ? -2.171 -9.739 15.889 1.00 90.50 79 SER A CA 1
ATOM 646 C C . SER A 1 79 ? -2.205 -8.523 14.953 1.00 90.50 79 SER A C 1
ATOM 648 O O . SER A 1 79 ? -2.348 -7.399 15.429 1.00 90.50 79 SER A O 1
ATOM 650 N N . GLU A 1 80 ? -2.001 -8.726 13.651 1.00 88.69 80 GLU A N 1
ATOM 651 C CA . GLU A 1 80 ? -2.013 -7.685 12.615 1.00 88.69 80 GLU A CA 1
ATOM 652 C C . GLU A 1 80 ? -3.277 -7.778 11.730 1.00 88.69 80 GLU A C 1
ATOM 654 O O . GLU A 1 80 ? -3.442 -6.971 10.817 1.00 88.69 80 GLU A O 1
ATOM 659 N N . ASP A 1 81 ? -4.196 -8.713 12.014 1.00 91.38 81 ASP A N 1
ATOM 660 C CA . ASP A 1 81 ? -5.426 -8.912 11.244 1.00 91.38 81 ASP A CA 1
ATOM 661 C C . ASP A 1 81 ? -6.520 -7.906 11.635 1.00 91.38 81 ASP A C 1
ATOM 663 O O . ASP A 1 81 ? -7.103 -7.945 12.724 1.00 91.38 81 ASP A O 1
ATOM 667 N N . LEU A 1 82 ? -6.854 -7.013 10.705 1.00 91.62 82 LEU A N 1
ATOM 668 C CA . LEU A 1 82 ? -7.818 -5.930 10.910 1.00 91.62 82 LEU A CA 1
ATOM 669 C C . LEU A 1 82 ? -9.281 -6.391 10.989 1.00 91.62 82 LEU A C 1
ATOM 671 O O . LEU A 1 82 ? -10.144 -5.615 11.416 1.00 91.62 82 LEU A O 1
ATOM 675 N N . ARG A 1 83 ? -9.570 -7.648 10.642 1.00 93.06 83 ARG A N 1
ATOM 676 C CA . ARG A 1 83 ? -10.884 -8.274 10.860 1.00 93.06 83 ARG A CA 1
ATOM 677 C C . ARG A 1 83 ? -11.128 -8.567 12.339 1.00 93.06 83 ARG A C 1
ATOM 679 O O . ARG A 1 83 ? -12.281 -8.637 12.762 1.00 93.06 83 ARG A O 1
ATOM 686 N N . TYR A 1 84 ? -10.058 -8.699 13.125 1.00 93.94 84 TYR A N 1
ATOM 687 C CA . TYR A 1 84 ? -10.101 -9.050 14.551 1.00 93.94 84 TYR A CA 1
ATOM 688 C C . TYR A 1 84 ? -9.457 -7.997 15.464 1.00 93.94 84 TYR A C 1
ATOM 690 O O . TYR A 1 84 ? -9.721 -7.976 16.667 1.00 93.94 84 TYR A O 1
ATOM 698 N N . PHE A 1 85 ? -8.677 -7.069 14.911 1.00 92.75 85 PHE A N 1
ATOM 699 C CA . PHE A 1 85 ? -8.062 -5.981 15.660 1.00 92.75 85 PHE A CA 1
ATOM 700 C C . PHE A 1 85 ? -9.026 -4.813 15.917 1.00 92.75 85 PHE A C 1
ATOM 702 O O . PHE A 1 85 ? -9.603 -4.228 14.995 1.00 92.75 85 PHE A O 1
ATOM 709 N N . LYS A 1 86 ? -9.125 -4.400 17.186 1.00 91.62 86 LYS A N 1
ATOM 710 C CA . LYS A 1 86 ? -9.775 -3.155 17.608 1.00 91.62 86 LYS A CA 1
ATOM 711 C C . LYS A 1 86 ? -8.813 -2.319 18.445 1.00 91.62 86 LYS A C 1
ATOM 713 O O . LYS A 1 86 ? -8.276 -2.794 19.441 1.00 91.62 86 LYS A O 1
ATOM 718 N N . SER A 1 87 ? -8.635 -1.053 18.083 1.00 89.25 87 SER A N 1
ATOM 719 C CA . SER A 1 87 ? -7.806 -0.129 18.857 1.00 89.25 87 SER A CA 1
ATOM 720 C C . SER A 1 87 ? -8.504 0.276 20.151 1.00 89.25 87 SER A C 1
ATOM 722 O O . SER A 1 87 ? -9.589 0.852 20.119 1.00 89.25 87 SER A O 1
ATOM 724 N N . GLU A 1 88 ? -7.858 0.066 21.292 1.00 92.50 88 GLU A N 1
ATOM 725 C CA . GLU A 1 88 ? -8.370 0.522 22.591 1.00 92.50 88 GLU A CA 1
ATOM 726 C C . GLU A 1 88 ? -8.402 2.053 22.694 1.00 92.50 88 GLU A C 1
ATOM 728 O O . GLU A 1 88 ? -9.328 2.630 23.257 1.00 92.50 88 GLU A O 1
ATOM 733 N N . LYS A 1 89 ? -7.407 2.729 22.104 1.00 91.75 89 LYS A N 1
ATOM 734 C CA . LYS A 1 89 ? -7.248 4.188 22.216 1.00 91.75 89 LYS A CA 1
ATOM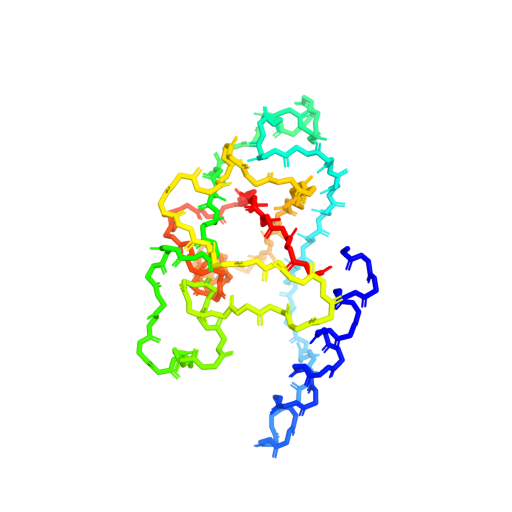 735 C C . LYS A 1 89 ? -8.273 4.963 21.396 1.00 91.75 89 LYS A C 1
ATOM 737 O O . LYS A 1 89 ? -8.696 6.037 21.809 1.00 91.75 89 LYS A O 1
ATOM 742 N N . THR A 1 90 ? -8.627 4.455 20.217 1.00 87.62 90 THR A N 1
ATOM 743 C CA . THR A 1 90 ? -9.501 5.163 19.264 1.00 87.62 90 THR A CA 1
ATOM 744 C C . THR A 1 90 ? -10.833 4.458 19.038 1.00 87.62 90 THR A C 1
ATOM 746 O O . THR A 1 90 ? -11.689 4.995 18.343 1.00 87.62 90 THR A O 1
ATOM 749 N N . SER A 1 91 ? -11.021 3.259 19.601 1.00 90.12 91 SER A N 1
ATOM 750 C CA . SER A 1 91 ? -12.177 2.380 19.366 1.00 90.12 91 SER A CA 1
ATOM 751 C C . SER A 1 91 ? -12.393 1.962 17.905 1.00 90.12 91 SER A C 1
ATOM 753 O O . SER A 1 91 ? -13.434 1.395 17.581 1.00 90.12 91 SER A O 1
ATOM 755 N N . ARG A 1 92 ? -11.409 2.216 17.035 1.00 87.94 92 ARG A N 1
ATOM 756 C CA . ARG A 1 92 ? -11.403 1.880 15.607 1.00 87.94 92 ARG A CA 1
ATOM 757 C C . ARG A 1 92 ? -11.272 0.376 15.374 1.00 87.94 92 ARG A C 1
ATOM 759 O O . ARG A 1 92 ? -10.561 -0.288 16.122 1.00 87.94 92 ARG A O 1
ATOM 766 N N . GLY A 1 93 ? -11.893 -0.121 14.305 1.00 87.25 93 GLY A N 1
ATOM 767 C CA . GLY A 1 93 ? -12.043 -1.555 14.040 1.00 87.25 93 GLY A CA 1
ATOM 768 C C . GLY A 1 93 ? -13.272 -2.140 14.752 1.00 87.25 93 GLY A C 1
ATOM 769 O O . GLY A 1 93 ? -13.897 -1.498 15.596 1.00 87.25 93 GLY A O 1
ATOM 770 N N . LEU A 1 94 ? -13.699 -3.359 14.451 1.00 93.06 94 LEU A N 1
ATOM 771 C CA . LEU A 1 94 ? -13.177 -4.307 13.461 1.00 93.06 94 LEU A CA 1
ATOM 772 C C . LEU A 1 94 ? -13.539 -3.889 12.029 1.00 93.06 94 LEU A C 1
ATOM 774 O O . LEU A 1 94 ? -14.596 -3.284 11.823 1.00 93.06 94 LEU A O 1
ATOM 778 N N . LEU A 1 95 ? -12.710 -4.233 11.043 1.00 92.69 95 LEU A N 1
ATOM 779 C CA . LEU A 1 95 ? -13.070 -4.056 9.634 1.00 92.69 95 LEU A CA 1
ATOM 780 C C . LEU A 1 95 ? -13.926 -5.237 9.161 1.00 92.69 95 LEU A C 1
ATOM 782 O O . LEU A 1 95 ? -13.572 -6.395 9.361 1.00 92.69 95 LEU A O 1
ATOM 786 N N . LYS A 1 96 ? -15.082 -4.926 8.567 1.00 93.12 96 LYS A N 1
ATOM 787 C CA . LYS A 1 96 ? -16.024 -5.897 7.991 1.00 93.12 96 LYS A CA 1
ATOM 788 C C . LYS A 1 96 ? -16.001 -5.821 6.467 1.00 93.12 96 LYS A C 1
ATOM 790 O O . LYS A 1 96 ? -15.496 -4.856 5.904 1.00 93.12 96 LYS A O 1
ATOM 795 N N . GLU A 1 97 ? -16.577 -6.806 5.794 1.00 93.62 97 GLU A N 1
ATOM 796 C CA . GLU A 1 97 ? -16.734 -6.766 4.342 1.00 93.62 97 GLU A CA 1
ATOM 797 C C . GLU A 1 97 ? -17.481 -5.484 3.931 1.00 93.62 97 GLU A C 1
ATOM 799 O O . GLU A 1 97 ? -18.431 -5.068 4.600 1.00 93.62 97 GLU A O 1
ATOM 804 N N . GLY A 1 98 ? -16.989 -4.803 2.891 1.00 90.31 98 GLY A N 1
ATOM 805 C CA . GLY A 1 98 ? -17.498 -3.489 2.477 1.00 90.31 98 GLY A CA 1
ATOM 806 C C . GLY A 1 98 ? -17.056 -2.306 3.355 1.00 90.31 98 GLY A C 1
ATOM 807 O O . GLY A 1 98 ? -17.581 -1.204 3.200 1.00 90.31 98 GLY A O 1
ATOM 808 N N . TRP A 1 99 ? -16.084 -2.481 4.264 1.00 90.88 99 TRP A N 1
ATOM 809 C CA . TRP A 1 99 ? -15.620 -1.417 5.172 1.00 90.88 99 TRP A CA 1
ATOM 810 C C . TRP A 1 99 ? -15.204 -0.120 4.462 1.00 90.88 99 TRP A C 1
ATOM 812 O O . TRP A 1 99 ? -15.326 0.954 5.052 1.00 90.88 99 TRP A O 1
ATOM 822 N N . ARG A 1 100 ? -14.736 -0.216 3.211 1.00 88.56 100 ARG A N 1
ATOM 823 C CA . ARG A 1 100 ? -14.289 0.914 2.383 1.00 88.56 100 ARG A CA 1
ATOM 824 C C . ARG A 1 100 ? -15.359 1.995 2.228 1.00 88.56 100 ARG A C 1
ATOM 826 O O . ARG A 1 100 ? -15.015 3.169 2.148 1.00 88.56 100 ARG A O 1
ATOM 833 N N . ASP A 1 101 ? -16.632 1.608 2.233 1.00 90.25 101 ASP A N 1
ATOM 834 C CA . ASP A 1 101 ? -17.755 2.524 2.008 1.00 90.25 101 ASP A CA 1
ATOM 835 C C . ASP A 1 101 ? -18.451 2.945 3.307 1.00 90.25 101 ASP A C 1
ATOM 837 O O . ASP A 1 101 ? -19.201 3.920 3.333 1.00 90.25 101 ASP A O 1
ATOM 841 N N . SER A 1 102 ? -18.203 2.229 4.407 1.00 88.62 102 SER A N 1
ATOM 842 C CA . SER A 1 102 ? -18.889 2.456 5.683 1.00 88.62 102 SER A CA 1
ATOM 843 C C . SER A 1 102 ? -18.019 3.113 6.757 1.00 88.62 102 SER A C 1
ATOM 845 O O . SER A 1 102 ? -18.553 3.636 7.734 1.00 88.62 102 SER A O 1
ATOM 847 N N . GLN A 1 103 ? -16.689 3.019 6.656 1.00 86.31 103 GLN A N 1
ATOM 848 C CA . GLN A 1 103 ? -15.773 3.498 7.695 1.00 86.31 103 GLN A CA 1
ATOM 849 C C . GLN A 1 103 ? -15.405 4.968 7.507 1.00 86.31 103 GLN A C 1
ATOM 851 O O . GLN A 1 103 ? -15.101 5.415 6.406 1.00 86.31 103 GLN A O 1
ATOM 856 N N . GLN A 1 104 ? -15.377 5.705 8.618 1.00 86.50 104 GLN A N 1
ATOM 857 C CA . GLN A 1 104 ? -14.896 7.081 8.676 1.00 86.50 104 GLN A CA 1
ATOM 858 C C . GLN A 1 104 ? -14.123 7.316 9.982 1.00 86.50 104 GLN A C 1
ATOM 860 O O . GLN A 1 104 ? -14.545 6.826 11.032 1.00 86.50 104 GLN A O 1
ATOM 865 N N . PRO A 1 105 ? -13.026 8.094 9.964 1.00 88.31 105 PRO A N 1
ATOM 866 C CA . PRO A 1 105 ? -12.459 8.801 8.808 1.00 88.31 105 PRO A CA 1
ATOM 867 C C . PRO A 1 105 ? -11.652 7.886 7.873 1.00 88.31 105 PRO A C 1
ATOM 869 O O . PRO A 1 105 ? -10.853 7.085 8.344 1.00 88.31 105 PRO A O 1
ATOM 872 N N . ILE A 1 106 ? -11.792 8.039 6.558 1.00 87.06 106 ILE A N 1
ATOM 873 C CA . ILE A 1 106 ? -11.041 7.246 5.575 1.00 87.06 106 ILE A CA 1
ATOM 874 C C . ILE A 1 106 ? -10.064 8.103 4.767 1.00 87.06 106 ILE A C 1
ATOM 876 O O . ILE A 1 106 ? -10.323 9.270 4.489 1.00 87.06 106 ILE A O 1
ATOM 880 N N . MET A 1 107 ? -8.927 7.512 4.400 1.00 88.62 107 MET A N 1
ATOM 881 C CA . MET A 1 107 ? -7.927 8.139 3.544 1.00 88.62 107 MET A CA 1
ATOM 882 C C . MET A 1 107 ? -7.278 7.099 2.639 1.00 88.62 107 MET A C 1
ATOM 884 O O . MET A 1 107 ? -6.980 5.989 3.089 1.00 88.62 107 MET A O 1
ATOM 888 N N . CYS A 1 108 ? -7.005 7.475 1.397 1.00 88.06 108 CYS A N 1
ATOM 889 C CA . CYS A 1 108 ? -6.321 6.652 0.415 1.00 88.06 108 CYS A CA 1
ATOM 890 C C . CYS A 1 108 ? -4.949 7.251 0.106 1.00 88.06 108 CYS A C 1
ATOM 892 O O . CYS A 1 108 ? -4.829 8.435 -0.226 1.00 88.06 108 CYS A O 1
ATOM 894 N N . SER A 1 109 ? -3.900 6.435 0.210 1.00 88.31 109 SER A N 1
ATOM 895 C CA . SER A 1 109 ? -2.623 6.747 -0.423 1.00 88.31 109 SER A CA 1
ATOM 896 C C . SER A 1 109 ? -2.587 6.114 -1.803 1.00 88.31 109 SER A C 1
ATOM 898 O 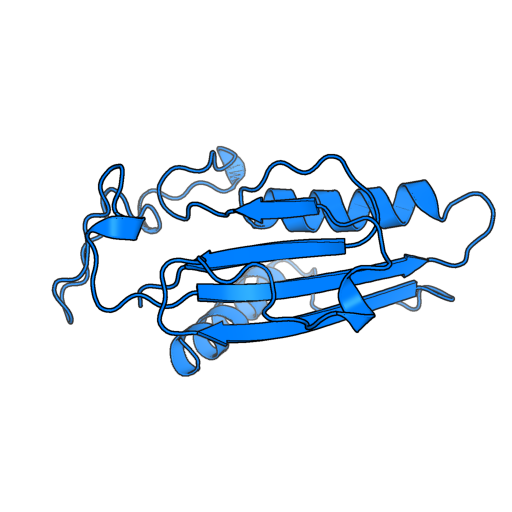O . SER A 1 109 ? -2.642 4.889 -1.894 1.00 88.31 109 SER A O 1
ATOM 900 N N . TYR A 1 110 ? -2.427 6.939 -2.826 1.00 87.50 110 TYR A N 1
ATOM 901 C CA . TYR A 1 110 ? -2.229 6.539 -4.209 1.00 87.50 110 TYR A CA 1
ATOM 902 C C . TYR A 1 110 ? -0.732 6.521 -4.465 1.00 87.50 110 TYR A C 1
ATOM 904 O O . TYR A 1 110 ? -0.072 7.548 -4.293 1.00 87.50 110 TYR A O 1
ATOM 912 N N . LYS A 1 111 ? -0.175 5.365 -4.819 1.00 85.94 111 LYS A N 1
ATOM 913 C CA . LYS A 1 111 ? 1.270 5.205 -5.042 1.00 85.94 111 LYS A CA 1
ATOM 914 C C . LYS A 1 111 ? 1.525 4.845 -6.490 1.00 85.94 111 LYS A C 1
ATOM 916 O O . LYS A 1 111 ? 1.229 3.718 -6.844 1.00 85.94 111 LYS A O 1
ATOM 921 N N . LEU A 1 112 ? 2.079 5.762 -7.274 1.00 86.25 112 LEU A N 1
ATOM 922 C CA . LEU A 1 112 ? 2.548 5.512 -8.631 1.00 86.25 112 LEU A CA 1
ATOM 923 C C . LEU A 1 112 ? 3.971 4.956 -8.566 1.00 86.25 112 LEU A C 1
ATOM 925 O O . LEU A 1 112 ? 4.900 5.677 -8.201 1.00 86.25 112 LEU A O 1
ATOM 929 N N . VAL A 1 113 ? 4.134 3.672 -8.875 1.00 84.00 113 VAL A N 1
ATOM 930 C CA . VAL A 1 113 ? 5.441 3.000 -8.865 1.00 84.00 113 VAL A CA 1
ATOM 931 C C . VAL A 1 113 ? 5.931 2.819 -10.292 1.00 84.00 113 VAL A C 1
ATOM 933 O O . VAL A 1 113 ? 5.268 2.141 -11.063 1.00 84.00 113 VAL A O 1
ATOM 936 N N . THR A 1 114 ? 7.101 3.355 -10.618 1.00 82.31 114 THR A N 1
ATOM 937 C CA . THR A 1 114 ? 7.774 3.175 -11.909 1.00 82.31 114 THR A CA 1
ATOM 938 C C . THR A 1 114 ? 9.109 2.479 -11.684 1.00 82.31 114 THR A C 1
ATOM 940 O O . THR A 1 114 ? 9.945 2.971 -10.922 1.00 82.31 114 THR A O 1
ATOM 943 N N . VAL A 1 115 ? 9.333 1.352 -12.354 1.00 82.56 115 VAL A N 1
ATOM 944 C CA . VAL A 1 115 ? 10.608 0.624 -12.328 1.00 82.56 115 VAL A CA 1
ATOM 945 C C . VAL A 1 115 ? 11.261 0.750 -13.699 1.00 82.56 115 VAL A C 1
ATOM 947 O O . VAL A 1 115 ? 10.586 0.637 -14.714 1.00 82.56 115 VAL A O 1
ATOM 950 N N . LYS A 1 116 ? 12.569 1.010 -13.739 1.00 83.75 116 LYS A N 1
ATOM 951 C CA . LYS A 1 116 ? 13.351 0.988 -14.982 1.00 83.75 116 LYS A CA 1
ATOM 952 C C . LYS A 1 116 ? 14.603 0.155 -14.794 1.00 83.75 116 LYS A C 1
ATOM 954 O O . LYS A 1 116 ? 15.338 0.369 -13.822 1.00 83.75 116 LYS A O 1
ATOM 959 N N . PHE A 1 117 ? 14.861 -0.751 -15.728 1.00 84.62 117 PHE A N 1
ATOM 960 C CA . PHE A 1 117 ? 16.065 -1.571 -15.759 1.00 84.62 117 PHE A CA 1
ATOM 961 C C . PHE A 1 117 ? 16.629 -1.704 -17.179 1.00 84.62 117 PHE A C 1
ATOM 963 O O . PHE A 1 117 ? 16.318 -2.632 -17.919 1.00 84.62 117 PHE A O 1
ATOM 970 N N . GLU A 1 118 ? 17.523 -0.797 -17.568 1.00 83.31 118 GLU A N 1
ATOM 971 C CA . GLU A 1 118 ? 18.001 -0.679 -18.958 1.00 83.31 118 GLU A CA 1
ATOM 972 C C . GLU A 1 118 ? 19.187 -1.615 -19.272 1.00 83.31 118 GLU A C 1
ATOM 974 O O . GLU A 1 118 ? 20.245 -1.195 -19.763 1.00 83.31 118 GLU A O 1
ATOM 979 N N . VAL A 1 119 ? 19.030 -2.904 -18.966 1.00 83.50 119 VAL A N 1
ATOM 980 C CA . VAL A 1 119 ? 20.034 -3.944 -19.228 1.00 83.50 119 VAL A CA 1
ATOM 981 C C . VAL A 1 119 ? 19.519 -4.920 -20.279 1.00 83.50 119 VAL A C 1
ATOM 983 O O . VAL A 1 119 ? 18.481 -5.569 -20.117 1.00 83.50 119 VAL A O 1
ATOM 986 N N . TRP A 1 120 ? 20.285 -5.050 -21.366 1.00 83.12 120 TRP A N 1
ATOM 987 C CA . TRP A 1 120 ? 19.934 -5.915 -22.487 1.00 83.12 120 TRP A CA 1
ATOM 988 C C . TRP A 1 120 ? 19.748 -7.371 -22.042 1.00 83.12 120 TRP A C 1
ATOM 990 O O . TRP A 1 120 ? 20.563 -7.918 -21.300 1.00 83.12 120 TRP A O 1
ATOM 1000 N N . GLY A 1 121 ? 18.655 -7.990 -22.495 1.00 84.44 121 GLY A N 1
ATOM 1001 C CA . GLY A 1 121 ? 18.312 -9.381 -22.189 1.00 84.44 121 GLY A CA 1
ATOM 1002 C C . GLY A 1 121 ? 17.738 -9.630 -20.788 1.00 84.44 121 GLY A C 1
ATOM 1003 O O . GLY A 1 121 ? 17.314 -10.752 -20.517 1.00 84.44 121 GLY A O 1
ATOM 1004 N N . LEU A 1 122 ? 17.691 -8.621 -19.906 1.00 82.88 122 LEU A N 1
ATOM 1005 C CA . LEU A 1 122 ? 17.199 -8.771 -18.528 1.00 82.88 122 LEU A CA 1
ATOM 1006 C C . LEU A 1 122 ? 16.099 -7.775 -18.126 1.00 82.88 122 LEU A C 1
ATOM 1008 O O . LEU A 1 122 ? 15.419 -8.042 -17.137 1.00 82.88 122 LEU A O 1
ATOM 1012 N N . GLN A 1 123 ? 15.900 -6.691 -18.886 1.00 80.62 123 GLN A N 1
ATOM 1013 C CA . GLN A 1 123 ? 14.926 -5.620 -18.621 1.00 80.62 123 GLN A CA 1
ATOM 1014 C C . GLN A 1 123 ? 13.563 -6.131 -18.125 1.00 80.62 123 GLN A C 1
ATOM 1016 O O . GLN A 1 123 ? 13.269 -6.048 -16.932 1.00 80.62 123 GLN A O 1
ATOM 1021 N N . THR A 1 124 ? 12.781 -6.754 -19.013 1.00 79.25 124 THR A N 1
ATOM 1022 C CA . THR A 1 124 ? 11.401 -7.178 -18.727 1.00 79.25 124 THR A CA 1
ATOM 1023 C C . THR A 1 124 ? 11.311 -8.109 -17.520 1.00 79.25 124 THR A C 1
ATOM 1025 O O . THR A 1 124 ? 10.411 -7.982 -16.697 1.00 79.25 124 THR A O 1
ATOM 1028 N N . ARG A 1 125 ? 12.264 -9.041 -17.378 1.00 82.62 125 ARG A N 1
ATOM 1029 C CA . ARG A 1 125 ? 12.251 -10.040 -16.300 1.00 82.62 125 ARG A CA 1
ATOM 1030 C C . ARG A 1 125 ? 12.498 -9.409 -14.929 1.00 82.62 125 ARG A C 1
ATOM 1032 O O . ARG A 1 125 ? 11.901 -9.851 -13.948 1.00 82.62 125 ARG A O 1
ATOM 1039 N N . VAL A 1 126 ? 13.387 -8.419 -14.846 1.00 82.50 126 VAL A N 1
ATOM 1040 C CA . VAL A 1 126 ? 13.701 -7.731 -13.585 1.00 82.50 126 VAL A CA 1
ATOM 1041 C C . VAL A 1 126 ? 12.593 -6.752 -13.214 1.00 82.50 126 VAL A C 1
ATOM 1043 O O . VAL A 1 126 ? 12.159 -6.764 -12.064 1.00 82.50 126 VAL A O 1
ATOM 1046 N N . GLU A 1 127 ? 12.085 -5.972 -14.169 1.00 80.56 127 GLU A N 1
ATOM 1047 C CA . GLU A 1 127 ? 10.959 -5.052 -13.947 1.00 80.56 127 GLU A CA 1
ATOM 1048 C C . GLU A 1 127 ? 9.725 -5.817 -13.436 1.00 80.56 127 GLU A C 1
ATOM 1050 O O . GLU A 1 127 ? 9.217 -5.521 -12.351 1.00 80.56 127 GLU A O 1
ATOM 1055 N N . GLN A 1 128 ? 9.347 -6.912 -14.110 1.00 76.94 128 GLN A N 1
ATOM 1056 C CA . GLN A 1 128 ? 8.280 -7.821 -13.664 1.00 76.94 128 GLN A CA 1
ATOM 1057 C C . GLN A 1 128 ? 8.503 -8.369 -12.257 1.00 76.94 128 GLN A C 1
ATOM 1059 O O . GLN A 1 128 ? 7.569 -8.455 -11.458 1.00 76.94 128 GLN A O 1
ATOM 1064 N N . PHE A 1 129 ? 9.734 -8.773 -11.940 1.00 81.00 129 PHE A N 1
ATOM 1065 C CA . PHE A 1 129 ? 10.050 -9.310 -10.624 1.00 81.00 129 PHE A CA 1
ATOM 1066 C C . PHE A 1 129 ? 9.860 -8.258 -9.524 1.00 81.00 129 PHE A C 1
ATOM 1068 O O . PHE A 1 129 ? 9.255 -8.563 -8.496 1.00 81.00 129 PHE A O 1
ATOM 1075 N N . VAL A 1 130 ? 10.316 -7.022 -9.738 1.00 78.38 130 VAL A N 1
ATOM 1076 C CA . VAL A 1 130 ? 10.168 -5.929 -8.764 1.00 78.38 130 VAL A CA 1
ATOM 1077 C C . VAL A 1 130 ? 8.696 -5.569 -8.559 1.00 78.38 130 VAL A C 1
ATOM 1079 O O . VAL A 1 130 ? 8.261 -5.428 -7.411 1.00 78.38 130 VAL A O 1
ATOM 1082 N N . HIS A 1 131 ? 7.910 -5.490 -9.636 1.00 72.62 131 HIS A N 1
ATOM 1083 C CA . HIS A 1 131 ? 6.467 -5.251 -9.549 1.00 72.62 131 HIS A CA 1
ATOM 1084 C C . HIS A 1 131 ? 5.748 -6.382 -8.811 1.00 72.62 131 HIS A C 1
ATOM 1086 O O . HIS A 1 131 ? 4.984 -6.114 -7.884 1.00 72.62 131 HIS A O 1
ATOM 1092 N N . LYS A 1 132 ? 6.080 -7.643 -9.108 1.00 73.81 132 LYS A N 1
ATOM 1093 C CA . LYS A 1 132 ? 5.528 -8.806 -8.402 1.00 73.81 132 LYS A CA 1
ATOM 1094 C C . LYS A 1 132 ? 5.878 -8.806 -6.915 1.00 73.81 132 LYS A C 1
ATOM 1096 O O . LYS A 1 132 ? 5.005 -9.052 -6.091 1.00 73.81 132 LYS A O 1
ATOM 1101 N N . VAL A 1 133 ? 7.130 -8.529 -6.546 1.00 73.12 133 VAL A N 1
ATOM 1102 C CA . VAL A 1 133 ? 7.537 -8.456 -5.129 1.00 73.12 133 VAL A CA 1
ATOM 1103 C C . VAL A 1 133 ? 6.803 -7.325 -4.409 1.00 73.12 133 VAL A C 1
ATOM 1105 O O . VAL A 1 133 ? 6.397 -7.502 -3.260 1.00 73.12 133 VAL A O 1
ATOM 1108 N N . SER A 1 134 ? 6.608 -6.189 -5.080 1.00 67.75 134 SER A N 1
ATOM 1109 C CA . SER A 1 134 ? 5.870 -5.045 -4.539 1.00 67.75 134 SER A CA 1
ATOM 1110 C C . SER A 1 134 ? 4.390 -5.375 -4.339 1.00 67.75 134 SER A C 1
ATOM 1112 O O . SER A 1 134 ? 3.870 -5.156 -3.250 1.00 67.75 134 SER A O 1
ATOM 1114 N N . ALA A 1 135 ? 3.736 -5.971 -5.339 1.00 64.62 135 ALA A N 1
ATOM 1115 C CA . ALA A 1 135 ? 2.335 -6.380 -5.274 1.00 64.62 135 ALA A CA 1
ATOM 1116 C C . ALA A 1 135 ? 2.100 -7.452 -4.195 1.00 64.62 135 ALA A C 1
ATOM 1118 O O . ALA A 1 135 ? 1.255 -7.263 -3.327 1.00 64.62 135 ALA A O 1
ATOM 1119 N N . VAL A 1 136 ? 2.936 -8.499 -4.145 1.00 58.53 136 VAL A N 1
ATOM 1120 C CA . VAL A 1 136 ? 2.847 -9.572 -3.134 1.00 58.53 136 VAL A CA 1
ATOM 1121 C C . VAL A 1 136 ? 3.035 -9.043 -1.713 1.00 58.53 136 VAL A C 1
ATOM 1123 O O . VAL A 1 136 ? 2.324 -9.465 -0.806 1.00 58.53 136 VAL A O 1
ATOM 1126 N N . LYS A 1 137 ? 3.975 -8.114 -1.487 1.00 60.97 137 LYS A N 1
ATOM 1127 C CA . LYS A 1 137 ? 4.148 -7.486 -0.163 1.00 60.97 137 LYS A CA 1
ATOM 1128 C C . LYS A 1 137 ? 2.969 -6.601 0.235 1.00 60.97 137 LYS A C 1
ATOM 1130 O O . LYS A 1 137 ? 2.802 -6.330 1.418 1.00 60.97 137 LYS A O 1
ATOM 1135 N N . LEU A 1 138 ? 2.192 -6.141 -0.737 1.00 59.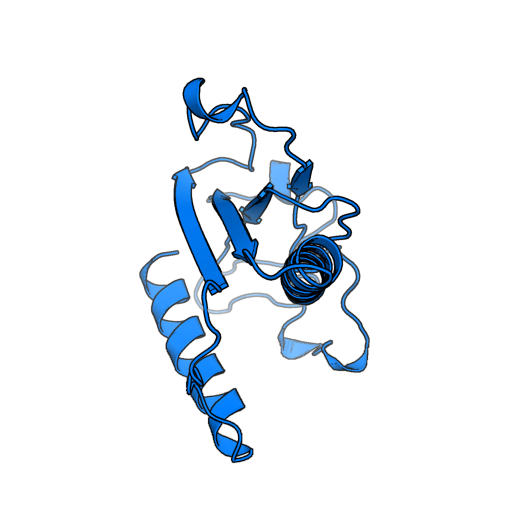28 138 LEU A N 1
ATOM 1136 C CA . LEU A 1 138 ? 1.020 -5.302 -0.530 1.00 59.28 138 LEU A CA 1
ATOM 1137 C C . LEU A 1 138 ? -0.293 -6.099 -0.571 1.00 59.28 138 LEU A C 1
ATOM 1139 O O . LEU A 1 138 ? -1.339 -5.480 -0.458 1.00 59.28 138 LEU A O 1
ATOM 1143 N N . GLY A 1 139 ? -0.253 -7.431 -0.717 1.00 53.28 139 GLY A N 1
ATOM 1144 C CA . GLY A 1 139 ? -1.454 -8.273 -0.832 1.00 53.28 139 GLY A CA 1
ATOM 1145 C C . GLY A 1 139 ? -2.170 -8.187 -2.188 1.00 53.28 139 GLY A C 1
ATOM 1146 O O . GLY A 1 139 ? -3.190 -8.833 -2.384 1.00 53.28 139 GLY A O 1
ATOM 1147 N N . ALA A 1 140 ? -1.627 -7.441 -3.152 1.00 59.66 140 ALA A N 1
ATOM 1148 C CA . ALA A 1 140 ? -2.223 -7.276 -4.472 1.00 59.66 140 ALA A CA 1
ATOM 1149 C C . ALA A 1 140 ? -1.784 -8.374 -5.453 1.00 59.66 140 ALA A C 1
ATOM 1151 O O . ALA A 1 140 ? -0.617 -8.778 -5.488 1.00 59.66 140 ALA A O 1
ATOM 1152 N N . ASN A 1 141 ? -2.698 -8.769 -6.340 1.00 52.94 141 ASN A N 1
ATOM 1153 C CA . ASN A 1 141 ? -2.387 -9.539 -7.542 1.00 52.94 141 ASN A CA 1
ATOM 1154 C C . ASN A 1 141 ? -2.228 -8.577 -8.731 1.00 52.94 141 ASN A C 1
ATOM 1156 O O . ASN A 1 141 ? -3.146 -7.820 -9.029 1.00 52.94 141 ASN A O 1
ATOM 1160 N N . SER A 1 142 ? -1.071 -8.605 -9.399 1.00 52.22 142 SER A N 1
ATOM 1161 C CA . SER A 1 142 ? -0.774 -7.804 -10.598 1.00 52.22 142 SER A CA 1
ATOM 1162 C C . SER A 1 142 ? -0.156 -8.682 -11.683 1.00 52.22 142 SER A C 1
ATOM 1164 O O . SER A 1 142 ? 0.571 -9.639 -11.380 1.00 52.22 142 SER A O 1
ATOM 1166 N N . THR A 1 143 ? -0.459 -8.368 -12.943 1.00 50.06 143 THR A N 1
ATOM 1167 C CA . THR A 1 143 ? 0.011 -9.118 -14.120 1.00 50.06 143 THR A CA 1
ATOM 1168 C C . THR A 1 143 ? 0.921 -8.321 -15.060 1.00 50.06 143 THR A C 1
ATOM 1170 O O . THR A 1 143 ? 1.523 -8.940 -15.939 1.00 50.06 143 THR A O 1
ATOM 1173 N N . HIS A 1 144 ? 1.060 -7.000 -14.892 1.00 50.75 144 HIS A N 1
ATOM 1174 C CA . HIS A 1 144 ? 1.766 -6.122 -15.839 1.00 50.75 144 HIS A CA 1
ATOM 1175 C C . HIS A 1 144 ? 3.005 -5.404 -15.276 1.00 50.75 144 HIS A C 1
ATOM 1177 O O . HIS A 1 144 ? 3.305 -5.439 -14.083 1.00 50.75 144 HIS A O 1
ATOM 1183 N N . THR A 1 145 ? 3.797 -4.844 -16.197 1.00 48.19 145 THR A N 1
ATOM 1184 C CA . THR A 1 145 ? 5.247 -4.651 -16.054 1.00 48.19 145 THR A CA 1
ATOM 1185 C C . THR A 1 145 ? 5.719 -3.245 -15.710 1.00 48.19 145 THR A C 1
ATOM 1187 O O . THR A 1 145 ? 6.892 -3.118 -15.371 1.00 48.19 145 THR A O 1
ATOM 1190 N N . ASP A 1 146 ? 4.865 -2.219 -15.778 1.00 50.28 146 ASP A N 1
ATOM 1191 C CA . ASP A 1 146 ? 5.397 -0.856 -15.936 1.00 50.28 146 ASP A CA 1
ATOM 1192 C C . ASP A 1 146 ? 4.992 0.110 -14.821 1.00 50.28 146 ASP A C 1
ATOM 1194 O O . ASP A 1 146 ? 5.827 0.865 -14.312 1.00 50.28 146 ASP A O 1
ATOM 1198 N N . THR A 1 147 ? 3.714 0.158 -14.434 1.00 51.59 147 THR A N 1
ATOM 1199 C CA . THR A 1 147 ? 3.251 1.142 -13.451 1.00 51.59 147 THR A CA 1
ATOM 1200 C C . THR A 1 147 ? 2.041 0.659 -12.667 1.00 51.59 147 THR A C 1
ATOM 1202 O O . THR A 1 147 ? 0.985 0.401 -13.239 1.00 51.59 147 THR A O 1
ATOM 1205 N N . LEU A 1 148 ? 2.210 0.571 -11.344 1.00 55.97 148 LEU A N 1
ATOM 1206 C CA . LEU A 1 148 ? 1.163 0.168 -10.407 1.00 55.97 148 LEU A CA 1
ATOM 1207 C C . LEU A 1 148 ? 0.703 1.371 -9.608 1.00 55.97 148 LEU A C 1
ATOM 1209 O O . LEU A 1 148 ? 1.541 2.084 -9.052 1.00 55.97 148 LEU A O 1
ATOM 1213 N N . ILE A 1 149 ? -0.614 1.560 -9.538 1.00 55.19 149 ILE A N 1
ATOM 1214 C CA . ILE A 1 149 ? -1.239 2.461 -8.573 1.00 55.19 149 ILE A CA 1
ATOM 1215 C C . ILE A 1 149 ? -1.802 1.612 -7.445 1.00 55.19 149 ILE A C 1
ATOM 1217 O O . ILE A 1 149 ? -2.773 0.892 -7.646 1.00 55.19 149 ILE A O 1
ATOM 1221 N N . PHE A 1 150 ? -1.206 1.707 -6.258 1.00 57.34 150 PHE A N 1
ATOM 1222 C CA . PHE A 1 150 ? -1.775 1.087 -5.063 1.00 57.34 150 PHE A CA 1
ATOM 1223 C C . PHE A 1 150 ? -2.713 2.058 -4.373 1.00 57.34 150 PHE A C 1
ATOM 1225 O O . PHE A 1 150 ? -2.291 3.166 -4.040 1.00 57.34 150 PHE A O 1
ATOM 1232 N N . HIS A 1 151 ? -3.949 1.629 -4.126 1.00 55.38 151 HIS A N 1
ATOM 1233 C CA . HIS A 1 151 ? -4.890 2.338 -3.260 1.00 55.38 151 HIS A CA 1
ATOM 1234 C C . HIS A 1 151 ? -4.758 1.752 -1.860 1.00 55.38 151 HIS A C 1
ATOM 1236 O O . HIS A 1 151 ? -5.504 0.849 -1.486 1.00 55.38 151 HIS A O 1
ATOM 1242 N N . CYS A 1 152 ? -3.771 2.219 -1.093 1.00 57.75 152 CYS A N 1
ATOM 1243 C CA . CYS A 1 152 ? -3.643 1.786 0.295 1.00 57.75 152 CYS A CA 1
ATOM 1244 C C . CYS A 1 152 ? -4.525 2.678 1.155 1.00 57.75 152 CYS A C 1
ATOM 1246 O O . CYS A 1 152 ? -4.185 3.828 1.453 1.00 57.75 152 CYS A O 1
ATOM 1248 N N . LEU A 1 153 ? -5.658 2.131 1.561 1.00 55.00 153 LEU A N 1
ATOM 1249 C CA . LEU A 1 153 ? -6.466 2.747 2.588 1.00 55.00 153 LEU A CA 1
ATOM 1250 C C . LEU A 1 153 ? -5.745 2.596 3.921 1.00 55.00 153 LEU A C 1
ATOM 1252 O O . LEU A 1 153 ? -5.210 1.537 4.238 1.00 55.00 153 LEU A O 1
ATOM 1256 N N . SER A 1 154 ? -5.666 3.676 4.684 1.00 51.69 154 SER A N 1
ATOM 1257 C CA . SER A 1 154 ? -5.019 3.636 5.987 1.00 51.69 154 SER A CA 1
ATOM 1258 C C . SER A 1 154 ? -5.993 4.010 7.077 1.00 51.69 154 SER A C 1
ATOM 1260 O O . SER A 1 154 ? -6.668 5.037 6.994 1.00 51.69 154 SER A O 1
ATOM 1262 N N . TYR A 1 155 ? -5.955 3.223 8.138 1.00 47.81 155 TYR A N 1
ATOM 1263 C CA . TYR A 1 155 ? -6.658 3.478 9.374 1.00 47.81 155 TYR A CA 1
ATOM 1264 C C . TYR A 1 155 ? -5.667 3.191 10.502 1.00 47.81 155 TYR A C 1
ATOM 1266 O O . TYR A 1 155 ? -5.425 2.041 10.847 1.00 47.81 155 TYR A O 1
ATOM 1274 N N . ILE A 1 156 ? -5.016 4.234 11.021 1.00 46.22 156 ILE A N 1
ATOM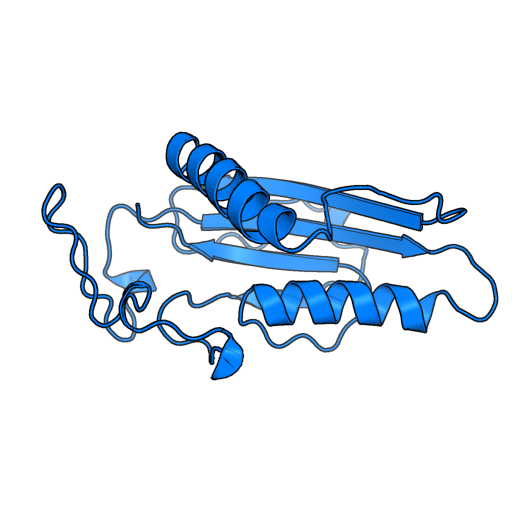 1275 C CA . ILE A 1 156 ? -4.314 4.173 12.312 1.00 46.22 156 ILE A CA 1
ATOM 1276 C C . ILE A 1 156 ? -4.779 5.376 13.114 1.00 46.22 156 ILE A C 1
ATOM 1278 O O . ILE A 1 156 ? -4.519 6.520 12.667 1.00 46.22 156 ILE A O 1
#

Radius of gyration: 17.09 Å; chains: 1; bounding box: 44×32×45 Å

Secondary structure (DSSP, 8-state):
-HHHHHHHHHHHHHHHHTTT--S-----TTEEEEEEEEEESSSS--TTTT-GGGTTS--EEEEE-TTTSPPPGGG--GGG-TTT---TTT------TTHHHH-SS--EEEEEEEEEE--TTTHHHHHHHHHHHHHHHTT-----SSEEEEEEE---